Protein AF-A0A7C4R5L8-F1 (afdb_monomer)

pLDDT: mean 75.47, std 8.52, range [45.22, 86.69]

Foldseek 3Di:
DDDDPVNVVVVVVVVVVVVVVVCCVVVVQDVQLVVLLVVLQVVLQVVLCVVLVVQCVVVPPVSVVCSVVSSVVSSVVSSVVSSVVSVVVVVVVCVVVVD

Radius of gyration: 17.33 Å; Cα contacts (8 Å, |Δi|>4): 65; chains: 1; bounding box: 48×26×48 Å

Organism: NCBI:txid2268181

Sequence (99 aa):
MELDKRTFAIIIIITTVVSYFIIRKFFKIAPRYLAYAVIGIFLGLIVGITIAWPMSTLLGKFGMIVSPYVLGIILLIFVEAFIIEGRDIVRAIVNKYKF

Solvent-accessible surface area (backbone atoms only — not comparable to full-atom values): 5212 Å² total; per-residue (Å²): 134,84,77,52,71,66,58,54,51,51,51,52,52,52,52,52,53,50,49,49,53,50,51,36,68,74,64,70,55,57,77,87,40,48,65,32,31,51,52,12,40,54,53,16,47,56,54,20,48,68,53,27,51,57,44,24,65,76,48,41,78,61,13,63,66,48,26,61,55,54,27,50,51,40,25,51,52,30,23,51,52,28,37,52,52,45,50,52,52,51,50,53,49,44,68,74,67,67,117

Structure (mmCIF, N/CA/C/O backbone):
data_AF-A0A7C4R5L8-F1
#
_entry.id   AF-A0A7C4R5L8-F1
#
loop_
_atom_site.group_PDB
_atom_site.id
_atom_site.type_symbol
_atom_site.label_atom_id
_atom_site.label_alt_id
_atom_site.label_comp_id
_atom_site.label_asym_id
_atom_site.label_entity_id
_atom_site.label_seq_id
_atom_site.pdbx_PDB_ins_code
_atom_site.Cartn_x
_atom_site.Cartn_y
_atom_site.Cartn_z
_atom_site.occupancy
_atom_site.B_iso_or_equiv
_atom_site.auth_seq_id
_atom_site.auth_comp_id
_atom_site.auth_asym_id
_atom_site.auth_atom_id
_atom_site.pdbx_PDB_model_num
ATOM 1 N N . MET A 1 1 ? 27.156 8.656 -8.763 1.00 45.22 1 MET A N 1
ATOM 2 C CA . MET A 1 1 ? 26.842 9.495 -7.591 1.00 45.22 1 MET A CA 1
ATOM 3 C C . MET A 1 1 ? 26.090 8.600 -6.620 1.00 45.22 1 MET A C 1
ATOM 5 O O . MET A 1 1 ? 24.914 8.346 -6.839 1.00 45.22 1 MET A O 1
ATOM 9 N N . GLU A 1 2 ? 26.788 7.981 -5.667 1.00 50.28 2 GLU A N 1
ATOM 10 C CA . GLU A 1 2 ? 26.125 7.152 -4.654 1.00 50.28 2 GLU A CA 1
ATOM 11 C C . GLU A 1 2 ? 25.334 8.070 -3.721 1.00 50.28 2 GLU A C 1
ATOM 13 O O . GLU A 1 2 ? 25.872 9.034 -3.178 1.00 50.28 2 GLU A O 1
ATOM 18 N N . LEU A 1 3 ? 24.035 7.812 -3.593 1.00 56.53 3 LEU A N 1
ATOM 19 C CA . LEU A 1 3 ? 23.189 8.485 -2.617 1.00 56.53 3 LEU A CA 1
ATOM 20 C C . LEU A 1 3 ? 23.675 8.105 -1.216 1.00 56.53 3 LEU A C 1
ATOM 22 O O . LEU A 1 3 ? 23.673 6.927 -0.861 1.00 56.53 3 LEU A O 1
ATOM 26 N N . ASP A 1 4 ? 24.075 9.103 -0.426 1.00 76.69 4 ASP A N 1
ATOM 27 C CA . ASP A 1 4 ? 24.444 8.891 0.972 1.00 76.69 4 ASP A CA 1
ATOM 28 C C . ASP A 1 4 ? 23.283 8.216 1.723 1.00 76.69 4 ASP A C 1
ATOM 30 O O . ASP A 1 4 ? 22.111 8.587 1.579 1.00 76.69 4 ASP A O 1
ATOM 34 N N . LYS A 1 5 ? 23.606 7.208 2.541 1.00 72.75 5 LYS A N 1
ATOM 35 C CA . LYS A 1 5 ? 22.627 6.382 3.267 1.00 72.75 5 LYS A CA 1
ATOM 36 C C . LYS A 1 5 ? 21.720 7.241 4.152 1.00 72.75 5 LYS A C 1
ATOM 38 O O . LYS A 1 5 ? 20.542 6.924 4.317 1.00 72.75 5 LYS A O 1
ATOM 43 N N . ARG A 1 6 ? 22.246 8.350 4.687 1.00 75.88 6 ARG A N 1
ATOM 44 C CA . ARG A 1 6 ? 21.477 9.321 5.482 1.00 75.88 6 ARG A CA 1
ATOM 45 C C . ARG A 1 6 ? 20.458 10.065 4.627 1.00 75.88 6 ARG A C 1
ATOM 47 O O . ARG A 1 6 ? 19.299 10.155 5.016 1.00 75.88 6 ARG A O 1
ATOM 54 N N . THR A 1 7 ? 20.858 10.541 3.451 1.00 75.12 7 THR A N 1
ATOM 55 C CA . THR A 1 7 ? 19.961 11.210 2.500 1.00 75.12 7 THR A CA 1
ATOM 56 C C . THR A 1 7 ? 18.848 10.274 2.042 1.00 75.12 7 THR A C 1
ATOM 58 O O . THR A 1 7 ? 17.685 10.670 2.031 1.00 75.12 7 THR A O 1
ATOM 61 N N . PHE A 1 8 ? 19.173 9.015 1.744 1.00 64.50 8 PHE A N 1
ATOM 62 C CA . PHE A 1 8 ? 18.178 8.012 1.367 1.00 64.50 8 PHE A CA 1
ATOM 63 C C . PHE A 1 8 ? 17.161 7.749 2.493 1.00 64.50 8 PHE A C 1
ATOM 65 O O . PHE A 1 8 ? 15.955 7.762 2.251 1.00 64.50 8 PHE A O 1
ATOM 72 N N . ALA A 1 9 ? 17.623 7.604 3.740 1.00 64.94 9 ALA A N 1
ATOM 73 C CA . ALA A 1 9 ? 16.745 7.434 4.898 1.00 64.94 9 ALA A CA 1
ATOM 74 C C . ALA A 1 9 ? 15.841 8.657 5.143 1.00 64.94 9 ALA A C 1
ATOM 76 O O . ALA A 1 9 ? 14.649 8.500 5.403 1.00 64.94 9 ALA A O 1
ATOM 77 N N . ILE A 1 10 ? 16.377 9.875 5.009 1.00 76.19 10 ILE A N 1
ATOM 78 C CA . ILE A 1 10 ? 15.605 11.121 5.138 1.00 76.19 10 ILE A CA 1
ATOM 79 C C . ILE A 1 10 ? 14.511 11.189 4.070 1.00 76.19 10 ILE A C 1
ATOM 81 O O . ILE A 1 10 ? 13.367 11.511 4.391 1.00 76.19 10 ILE A O 1
ATOM 85 N N . ILE A 1 11 ? 14.832 10.841 2.820 1.00 71.12 11 ILE A N 1
ATOM 86 C CA . ILE A 1 11 ? 13.855 10.808 1.728 1.00 71.12 11 ILE A CA 1
ATOM 87 C C . ILE A 1 11 ? 12.723 9.838 2.064 1.00 71.12 11 ILE A C 1
ATOM 89 O O . ILE A 1 11 ? 11.565 10.235 1.941 1.00 71.12 11 ILE A O 1
ATOM 93 N N . ILE A 1 12 ? 13.030 8.625 2.544 1.00 69.38 12 ILE A N 1
ATOM 94 C CA . ILE A 1 12 ? 12.023 7.631 2.955 1.00 69.38 12 ILE A CA 1
ATOM 95 C C . ILE A 1 12 ? 11.136 8.172 4.079 1.00 69.38 12 ILE A C 1
ATOM 97 O O . ILE A 1 12 ? 9.913 8.067 3.997 1.00 69.38 12 ILE A O 1
ATOM 101 N N . ILE A 1 13 ? 11.719 8.775 5.119 1.00 69.88 13 ILE A N 1
ATOM 102 C CA . ILE A 1 13 ? 10.953 9.321 6.248 1.00 69.88 13 ILE A CA 1
ATOM 103 C C . ILE A 1 13 ? 10.009 10.424 5.759 1.00 69.88 13 ILE A C 1
ATOM 105 O O . ILE A 1 13 ? 8.815 10.384 6.053 1.00 69.88 13 ILE A O 1
ATOM 109 N N . ILE A 1 14 ? 10.511 11.373 4.966 1.00 73.12 14 ILE A N 1
ATOM 110 C CA . ILE A 1 14 ? 9.708 12.484 4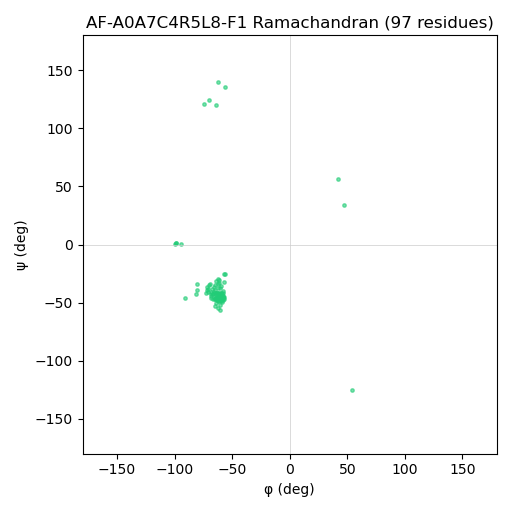.443 1.00 73.12 14 ILE A CA 1
ATOM 111 C C . ILE A 1 14 ? 8.597 11.965 3.527 1.00 73.12 14 ILE A C 1
ATOM 113 O O . ILE A 1 14 ? 7.441 12.340 3.712 1.00 73.12 14 ILE A O 1
ATOM 117 N N . THR A 1 15 ? 8.903 11.074 2.578 1.00 69.25 15 THR A N 1
ATOM 118 C CA . THR A 1 15 ? 7.873 10.505 1.689 1.00 69.25 15 THR A CA 1
ATOM 119 C C . THR A 1 15 ? 6.832 9.710 2.462 1.00 69.25 15 THR A C 1
ATOM 121 O O . THR A 1 15 ? 5.648 9.825 2.152 1.00 69.25 15 THR A O 1
ATOM 124 N N . THR A 1 16 ? 7.222 8.976 3.504 1.00 69.06 16 THR A N 1
ATOM 125 C CA . THR A 1 16 ? 6.285 8.237 4.363 1.00 69.06 16 THR A CA 1
ATOM 126 C C . THR A 1 16 ? 5.364 9.188 5.128 1.00 69.06 16 THR A C 1
ATOM 128 O O . THR A 1 16 ? 4.146 9.012 5.116 1.00 69.06 16 THR A O 1
ATOM 131 N N . VAL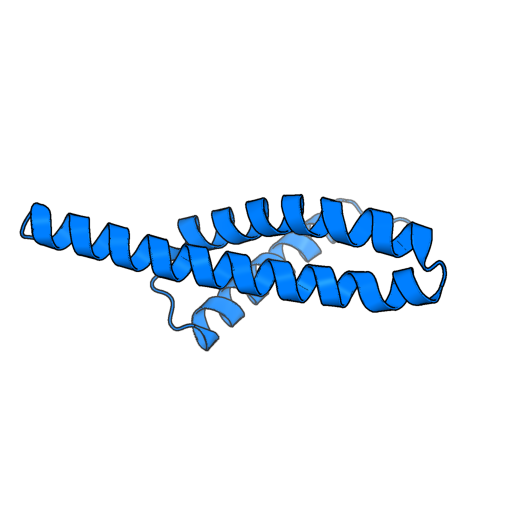 A 1 17 ? 5.915 10.238 5.745 1.00 69.44 17 VAL A N 1
ATOM 132 C CA . VAL A 1 17 ? 5.141 11.236 6.500 1.00 6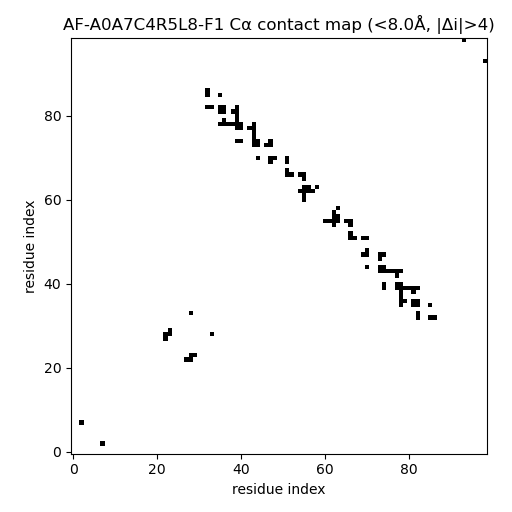9.44 17 VAL A CA 1
ATOM 133 C C . VAL A 1 17 ? 4.193 12.010 5.580 1.00 69.44 17 VAL A C 1
ATOM 135 O O . VAL A 1 17 ? 3.013 12.159 5.892 1.00 69.44 17 VAL A O 1
ATOM 138 N N . VAL A 1 18 ? 4.669 12.465 4.419 1.00 71.38 18 VAL A N 1
ATOM 139 C CA . VAL A 1 18 ? 3.840 13.181 3.437 1.00 71.38 18 VAL A CA 1
ATOM 140 C C . VAL A 1 18 ? 2.731 12.275 2.903 1.00 71.38 18 VAL A C 1
ATOM 142 O O . VAL A 1 18 ? 1.571 12.687 2.884 1.00 71.38 18 VAL A O 1
ATOM 145 N N . SER A 1 19 ? 3.049 11.025 2.552 1.00 66.44 19 SER A N 1
ATOM 146 C CA . SER A 1 19 ? 2.051 10.042 2.108 1.00 66.44 19 SER A CA 1
ATOM 147 C C . SER A 1 19 ? 1.000 9.793 3.188 1.00 66.44 19 SER A C 1
ATOM 149 O O . SER A 1 19 ? -0.190 9.787 2.885 1.00 66.44 19 SER A O 1
ATOM 151 N N . TYR A 1 20 ? 1.402 9.692 4.459 1.00 65.50 20 TYR A N 1
ATOM 152 C CA . TYR A 1 20 ? 0.480 9.591 5.591 1.00 65.50 20 TYR A CA 1
ATOM 153 C C . TYR A 1 20 ? -0.478 10.789 5.670 1.00 65.50 20 TYR A C 1
ATOM 155 O O . TYR A 1 20 ? -1.688 10.600 5.798 1.00 65.50 20 TYR A O 1
ATOM 163 N N . PHE A 1 21 ? 0.027 12.024 5.565 1.00 69.12 21 PHE A N 1
ATOM 164 C CA . PHE A 1 21 ? -0.818 13.223 5.612 1.00 69.12 21 PHE A CA 1
ATOM 165 C C . PHE A 1 21 ? -1.782 13.310 4.426 1.00 69.12 21 PHE A C 1
ATOM 167 O O . PHE A 1 21 ? -2.942 13.685 4.612 1.00 69.12 21 PHE A O 1
ATOM 174 N N . ILE A 1 22 ? -1.327 12.936 3.229 1.00 68.88 22 ILE A N 1
ATOM 175 C CA . ILE A 1 22 ? -2.155 12.863 2.022 1.00 68.88 22 ILE A CA 1
ATOM 176 C C . ILE A 1 22 ? -3.262 11.824 2.226 1.00 68.88 22 ILE A C 1
ATOM 178 O O . ILE A 1 22 ? -4.438 12.173 2.154 1.00 68.88 22 ILE A O 1
ATOM 182 N N . ILE A 1 23 ? -2.916 10.585 2.582 1.00 65.31 23 ILE A N 1
ATOM 183 C CA . ILE A 1 23 ? -3.882 9.502 2.822 1.00 65.31 23 ILE A CA 1
ATOM 184 C C . ILE A 1 23 ? -4.893 9.912 3.901 1.00 65.31 23 ILE A C 1
ATOM 186 O O . ILE A 1 23 ? -6.102 9.777 3.711 1.00 65.31 23 ILE A O 1
ATOM 190 N N . ARG A 1 24 ? -4.431 10.507 5.006 1.00 63.22 24 ARG A N 1
ATOM 191 C CA . ARG A 1 24 ? -5.302 11.024 6.069 1.00 63.22 24 ARG A CA 1
ATOM 192 C C . ARG A 1 24 ? -6.286 12.074 5.548 1.00 63.22 24 ARG A C 1
ATOM 194 O O . ARG A 1 24 ? -7.463 12.023 5.907 1.00 63.22 24 ARG A O 1
ATOM 201 N N . LYS A 1 25 ? -5.818 13.028 4.733 1.00 66.44 25 LYS A N 1
ATOM 202 C CA . LYS A 1 25 ? -6.639 14.123 4.194 1.00 66.44 25 LYS A CA 1
ATOM 203 C C . LYS A 1 25 ? -7.670 13.618 3.187 1.00 66.44 25 LYS A C 1
ATOM 205 O O . LYS A 1 25 ? -8.824 14.031 3.265 1.00 66.44 25 LYS A O 1
ATOM 210 N N . PHE A 1 26 ? -7.274 12.726 2.283 1.00 60.91 26 PHE A N 1
ATOM 211 C CA . PHE A 1 26 ? -8.157 12.208 1.238 1.00 60.91 26 PHE A CA 1
ATOM 212 C C . PHE A 1 26 ? -9.203 11.239 1.784 1.00 60.91 26 PHE A C 1
ATOM 214 O O . PHE A 1 26 ? -10.376 11.345 1.438 1.00 60.91 26 PHE A O 1
ATOM 221 N N . PHE A 1 27 ? -8.818 10.344 2.691 1.00 57.53 27 PHE A N 1
ATOM 222 C CA . PHE A 1 27 ? -9.705 9.263 3.114 1.00 57.53 27 PHE A CA 1
ATOM 223 C C . PHE A 1 27 ? -10.421 9.523 4.451 1.00 57.53 27 PHE A C 1
ATOM 225 O O . PHE A 1 27 ? -11.183 8.671 4.911 1.00 57.53 27 PHE A O 1
ATOM 232 N N . LYS A 1 28 ? -10.194 10.681 5.103 1.00 64.12 28 LYS A N 1
ATOM 233 C CA . LYS A 1 28 ? -10.735 11.017 6.443 1.00 64.12 28 LYS A CA 1
ATOM 234 C C . LYS A 1 28 ? -10.548 9.870 7.452 1.00 64.12 28 LYS A C 1
ATOM 236 O O . LYS A 1 28 ? -11.393 9.627 8.315 1.00 64.12 28 LYS A O 1
ATOM 241 N N . ILE A 1 29 ? -9.450 9.128 7.320 1.00 59.62 29 ILE A N 1
ATOM 242 C CA . ILE A 1 29 ? -9.206 7.924 8.109 1.00 59.62 29 ILE A CA 1
ATOM 243 C C . ILE A 1 29 ? -8.828 8.348 9.525 1.00 59.62 29 ILE A C 1
ATOM 245 O O . ILE A 1 29 ? -7.846 9.062 9.737 1.00 59.62 29 ILE A O 1
ATOM 249 N N . ALA A 1 30 ? -9.615 7.909 10.508 1.00 64.56 30 ALA A N 1
ATOM 250 C CA . ALA A 1 30 ? -9.240 8.058 11.906 1.00 64.56 30 ALA A CA 1
ATOM 251 C C . ALA A 1 30 ? -7.936 7.277 12.170 1.00 64.56 30 ALA A C 1
ATOM 253 O O . ALA A 1 30 ? -7.814 6.153 11.682 1.00 64.56 30 ALA A O 1
ATOM 254 N N . PRO A 1 31 ? -6.992 7.810 12.969 1.00 65.12 31 PRO A N 1
ATOM 255 C CA . PRO A 1 31 ? -5.662 7.215 13.158 1.00 65.12 31 PRO A CA 1
ATOM 256 C C . PRO A 1 31 ? -5.702 5.755 13.639 1.00 65.12 31 PRO 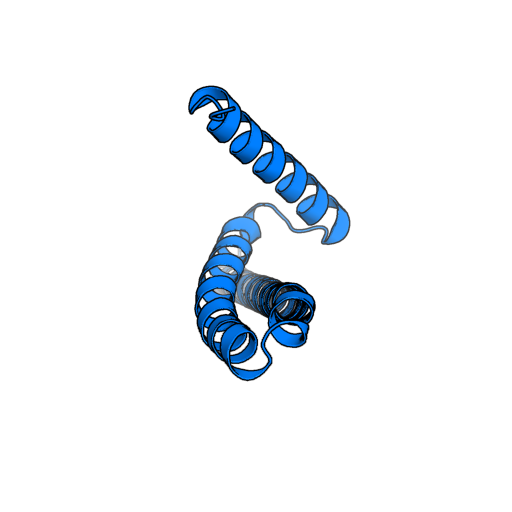A C 1
ATOM 258 O O . PRO A 1 31 ? -4.811 4.977 13.318 1.00 65.12 31 PRO A O 1
ATOM 261 N N . ARG A 1 32 ? -6.786 5.349 14.311 1.00 69.62 32 ARG A N 1
ATOM 262 C CA . ARG A 1 32 ? -7.059 3.955 14.699 1.00 69.62 32 ARG A CA 1
ATOM 263 C C . ARG A 1 32 ? -7.089 2.949 13.541 1.00 69.62 32 ARG A C 1
ATOM 265 O O . ARG A 1 32 ? -6.826 1.778 13.775 1.00 69.62 32 ARG A O 1
ATOM 272 N N . TYR A 1 33 ? -7.383 3.373 12.310 1.00 72.12 33 TYR A N 1
ATOM 273 C CA . TYR A 1 33 ? -7.414 2.469 11.152 1.00 72.12 33 TYR A CA 1
ATOM 274 C C . TYR A 1 33 ? -6.093 2.433 10.373 1.00 72.12 33 TYR A C 1
ATOM 276 O O . TYR A 1 33 ? -5.985 1.715 9.381 1.00 72.12 33 TYR A O 1
ATOM 284 N N . LEU A 1 34 ? -5.079 3.188 10.816 1.00 73.75 34 LEU A N 1
ATOM 285 C CA . LEU A 1 34 ? -3.776 3.223 10.157 1.00 73.75 34 LEU A CA 1
ATOM 286 C C . LEU A 1 34 ? -3.119 1.841 10.129 1.00 73.75 34 LEU A C 1
ATOM 288 O O . LEU A 1 34 ? -2.570 1.453 9.106 1.00 73.75 34 LEU A O 1
ATOM 292 N N . ALA A 1 35 ? -3.202 1.094 11.233 1.00 75.12 35 ALA A N 1
ATOM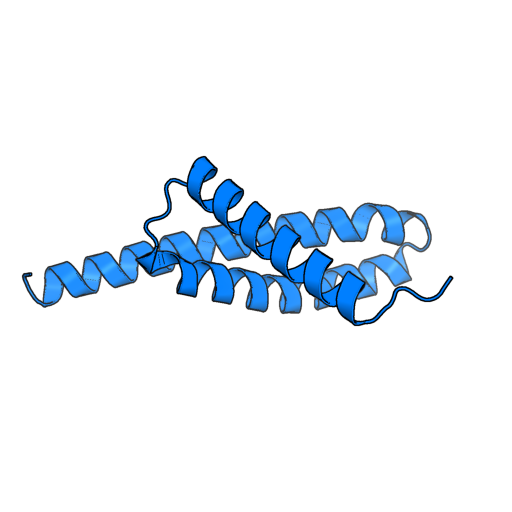 293 C CA . ALA A 1 35 ? -2.620 -0.242 11.321 1.00 75.12 35 ALA A CA 1
ATOM 294 C C . ALA A 1 35 ? -3.192 -1.181 10.245 1.00 75.12 35 ALA A C 1
ATOM 296 O O . ALA A 1 35 ? -2.438 -1.884 9.581 1.00 75.12 35 ALA A O 1
ATOM 297 N N . TYR A 1 36 ? -4.506 -1.123 10.005 1.00 79.31 36 TYR A N 1
ATOM 298 C CA . TYR A 1 36 ? -5.154 -1.905 8.952 1.00 79.31 36 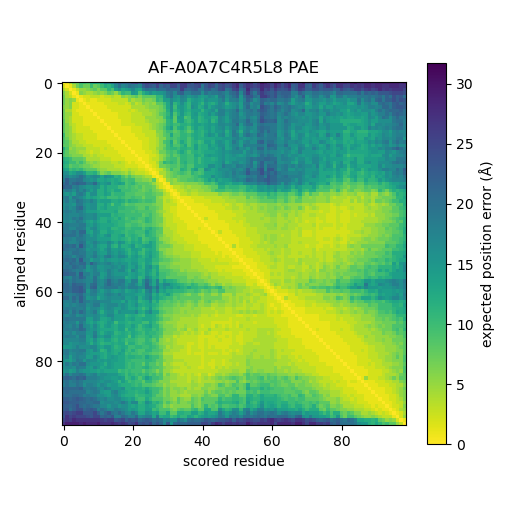TYR A CA 1
ATOM 299 C C . TYR A 1 36 ? -4.717 -1.457 7.555 1.00 79.31 36 TYR A C 1
ATOM 301 O O . TYR A 1 36 ? -4.400 -2.300 6.724 1.00 79.31 36 TYR A O 1
ATOM 309 N N . ALA A 1 37 ? -4.613 -0.145 7.308 1.00 73.38 37 ALA A N 1
ATOM 310 C CA . ALA A 1 37 ? -4.096 0.372 6.041 1.00 73.38 37 ALA A CA 1
ATOM 311 C C . ALA A 1 37 ? -2.659 -0.107 5.773 1.00 73.38 37 ALA A C 1
ATOM 313 O O . ALA A 1 37 ? -2.353 -0.529 4.664 1.00 73.38 37 ALA A O 1
ATOM 314 N N . VAL A 1 38 ? -1.793 -0.102 6.792 1.00 80.06 38 VAL A N 1
ATOM 315 C CA . VAL A 1 38 ? -0.418 -0.614 6.692 1.00 80.06 38 VAL A CA 1
ATOM 316 C C . VAL A 1 38 ? -0.417 -2.103 6.346 1.00 80.06 38 VAL A C 1
ATOM 318 O O . VAL A 1 38 ? 0.286 -2.502 5.423 1.00 80.06 38 VAL A O 1
ATOM 321 N N . ILE A 1 39 ? -1.242 -2.916 7.013 1.00 81.25 39 ILE A N 1
ATOM 322 C CA . ILE A 1 39 ? -1.394 -4.345 6.689 1.00 81.25 39 ILE A CA 1
ATOM 323 C C . ILE A 1 39 ? -1.859 -4.528 5.234 1.00 81.25 39 ILE A C 1
ATOM 325 O O . ILE A 1 39 ? -1.296 -5.352 4.514 1.00 81.25 39 ILE A O 1
ATOM 329 N N . GLY A 1 40 ? -2.814 -3.712 4.776 1.00 80.62 40 GLY A N 1
ATOM 330 C CA . GLY A 1 40 ? -3.266 -3.685 3.385 1.00 80.62 40 GLY A CA 1
ATOM 331 C C . GLY A 1 40 ? -2.145 -3.351 2.397 1.00 80.62 40 GLY A C 1
ATOM 332 O O . GLY A 1 40 ? -2.004 -4.042 1.393 1.00 80.62 40 GLY A O 1
ATOM 333 N N . ILE A 1 41 ? -1.288 -2.366 2.699 1.00 80.88 41 ILE A N 1
ATOM 334 C CA . ILE A 1 41 ? -0.107 -2.045 1.875 1.00 80.88 41 ILE A CA 1
ATOM 335 C C . ILE A 1 41 ? 0.841 -3.244 1.804 1.00 80.88 41 ILE A C 1
ATOM 337 O O . ILE A 1 41 ? 1.280 -3.600 0.715 1.00 80.88 41 ILE A O 1
ATOM 341 N N . PHE A 1 42 ? 1.160 -3.876 2.936 1.00 83.56 42 PHE A N 1
ATOM 342 C CA . PHE A 1 42 ? 2.086 -5.012 2.963 1.00 83.56 42 PHE A CA 1
ATOM 343 C C . PHE A 1 42 ? 1.556 -6.205 2.161 1.00 83.56 42 PHE A C 1
ATOM 345 O O . PHE A 1 42 ? 2.280 -6.757 1.333 1.00 83.56 42 PHE A O 1
ATOM 352 N N . LEU A 1 43 ? 0.291 -6.581 2.355 1.00 81.19 43 LEU A N 1
ATOM 353 C CA . LEU A 1 43 ? -0.319 -7.688 1.616 1.00 81.19 43 LEU A CA 1
ATOM 354 C C . LEU A 1 43 ? -0.502 -7.353 0.133 1.00 81.19 43 LEU A C 1
ATOM 356 O O . LEU A 1 43 ? -0.180 -8.176 -0.723 1.00 81.19 43 LEU A O 1
ATOM 360 N N . GLY A 1 44 ? -0.927 -6.128 -0.179 1.00 83.12 44 GLY A N 1
ATOM 361 C CA . GLY A 1 44 ? -1.025 -5.637 -1.550 1.00 83.12 44 GLY A CA 1
ATOM 362 C C . GLY A 1 44 ? 0.332 -5.583 -2.255 1.00 83.12 44 GLY A C 1
ATOM 363 O O . GLY A 1 44 ? 0.401 -5.875 -3.444 1.00 83.12 44 GLY A O 1
ATOM 364 N N . LEU A 1 45 ? 1.425 -5.287 -1.539 1.00 82.19 45 LEU A N 1
ATOM 365 C CA . LEU A 1 45 ? 2.788 -5.323 -2.080 1.00 82.19 45 LEU A CA 1
ATOM 366 C C . LEU A 1 45 ? 3.194 -6.753 -2.431 1.00 82.19 45 LEU A C 1
ATOM 368 O O . LEU A 1 45 ? 3.693 -6.983 -3.526 1.00 82.19 45 LEU A O 1
ATOM 372 N N . ILE A 1 46 ? 2.958 -7.715 -1.536 1.00 85.81 46 ILE A N 1
ATOM 373 C CA . ILE A 1 46 ? 3.300 -9.125 -1.773 1.00 85.81 46 ILE A CA 1
ATOM 374 C C . ILE A 1 46 ? 2.550 -9.653 -3.002 1.00 85.81 46 ILE A C 1
ATOM 376 O O . ILE A 1 46 ? 3.163 -10.179 -3.935 1.00 85.81 46 ILE A O 1
ATOM 380 N N . VAL A 1 47 ? 1.228 -9.478 -3.029 1.00 84.75 47 VAL A N 1
ATOM 381 C CA . VAL A 1 47 ? 0.375 -9.938 -4.136 1.00 84.75 47 VAL A CA 1
ATOM 382 C C . VAL A 1 47 ? 0.713 -9.188 -5.422 1.00 84.75 47 VAL A C 1
ATOM 384 O O . VAL A 1 47 ? 0.911 -9.797 -6.472 1.00 84.75 47 VAL A O 1
ATOM 387 N N . GLY A 1 48 ? 0.843 -7.868 -5.331 1.00 80.75 48 GLY A N 1
ATOM 388 C CA . GLY A 1 48 ? 1.148 -7.007 -6.459 1.00 80.75 48 GLY A CA 1
ATOM 389 C C . GLY A 1 48 ? 2.500 -7.316 -7.089 1.00 80.75 48 GLY A C 1
ATOM 390 O O . GLY A 1 48 ? 2.571 -7.402 -8.307 1.00 80.75 48 GLY A O 1
ATOM 391 N N . ILE A 1 49 ? 3.553 -7.562 -6.304 1.00 82.44 49 ILE A N 1
ATOM 392 C CA . ILE A 1 49 ? 4.870 -7.966 -6.823 1.00 82.44 49 ILE A CA 1
ATOM 393 C C . ILE A 1 49 ? 4.781 -9.337 -7.495 1.00 82.44 49 ILE A C 1
ATOM 395 O O . ILE A 1 49 ? 5.332 -9.516 -8.579 1.00 82.44 49 ILE A O 1
ATOM 399 N N . THR A 1 50 ? 4.045 -10.280 -6.902 1.00 86.69 50 THR A N 1
ATOM 400 C CA . THR A 1 50 ? 3.894 -11.640 -7.445 1.00 86.69 50 THR A CA 1
ATOM 401 C C . THR A 1 50 ? 3.211 -11.641 -8.817 1.00 86.69 50 THR A C 1
ATOM 403 O O . THR A 1 50 ? 3.512 -12.493 -9.646 1.00 86.69 50 THR A O 1
ATOM 406 N N . ILE A 1 51 ? 2.334 -10.670 -9.089 1.00 83.88 51 ILE A N 1
ATOM 407 C CA . ILE A 1 51 ? 1.642 -10.518 -10.379 1.00 83.88 51 ILE A CA 1
ATOM 408 C C . ILE A 1 51 ? 2.427 -9.609 -11.337 1.00 83.88 51 ILE A C 1
ATOM 410 O O . ILE A 1 51 ? 2.615 -9.940 -12.508 1.00 83.88 51 ILE A O 1
ATOM 414 N N . ALA A 1 52 ? 2.908 -8.463 -10.854 1.00 80.69 52 ALA A N 1
ATOM 415 C CA . ALA A 1 52 ? 3.570 -7.447 -11.668 1.00 80.69 52 ALA A CA 1
ATOM 416 C C . ALA A 1 52 ? 4.953 -7.898 -12.161 1.00 80.69 52 ALA A C 1
ATOM 418 O O . ALA A 1 52 ? 5.334 -7.586 -13.287 1.00 80.69 52 ALA A O 1
ATOM 419 N N . TRP A 1 53 ? 5.697 -8.670 -11.362 1.00 79.88 53 TRP A N 1
ATOM 420 C CA . TRP A 1 53 ? 7.013 -9.182 -11.748 1.00 79.88 53 TRP A CA 1
ATOM 421 C C . TRP A 1 53 ? 6.963 -10.083 -12.995 1.00 79.88 53 TRP A C 1
ATOM 423 O O . TRP A 1 53 ? 7.629 -9.747 -13.978 1.00 79.88 53 TRP A O 1
ATOM 433 N N . PRO A 1 54 ? 6.167 -11.172 -13.038 1.00 84.75 54 PRO A N 1
ATOM 434 C CA . PRO A 1 54 ? 6.065 -12.002 -14.237 1.00 84.75 54 PRO A CA 1
ATOM 435 C C . PRO A 1 54 ? 5.456 -11.250 -15.426 1.00 84.75 54 PRO A C 1
ATOM 437 O O . PRO A 1 54 ? 5.850 -11.489 -16.563 1.00 84.75 54 PRO A O 1
ATOM 440 N N . MET A 1 55 ? 4.551 -10.292 -15.197 1.00 79.31 55 MET A N 1
ATOM 441 C CA . MET A 1 55 ? 4.059 -9.415 -16.268 1.00 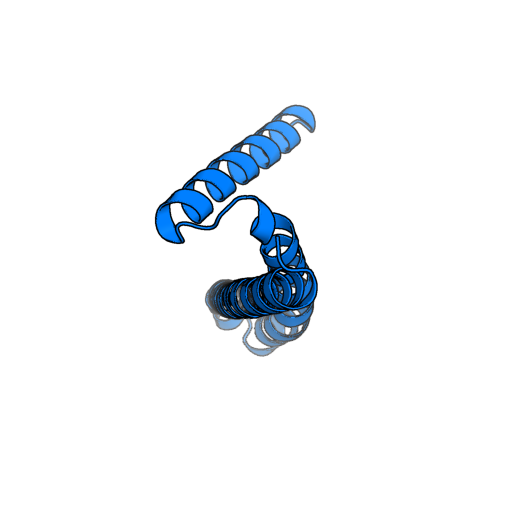79.31 55 MET A CA 1
ATOM 442 C C . MET A 1 55 ? 5.181 -8.581 -16.892 1.00 79.31 55 MET A C 1
ATOM 444 O O . MET A 1 55 ? 5.234 -8.427 -18.114 1.00 79.31 55 MET A O 1
ATOM 448 N N . SER A 1 56 ? 6.089 -8.054 -16.066 1.00 77.94 56 SER A N 1
ATOM 449 C CA . SER A 1 56 ? 7.214 -7.245 -16.535 1.00 77.94 56 SER A CA 1
ATOM 450 C C . SER A 1 56 ? 8.191 -8.050 -17.395 1.00 77.94 56 SER A C 1
ATOM 452 O O . SER A 1 56 ? 8.709 -7.527 -18.380 1.00 77.94 56 SER A O 1
ATOM 454 N N . THR A 1 57 ? 8.389 -9.333 -17.079 1.00 81.50 57 THR A N 1
ATOM 455 C CA . THR A 1 57 ? 9.279 -10.223 -17.832 1.00 81.50 57 THR A CA 1
ATOM 456 C C . THR A 1 57 ? 8.620 -10.775 -19.095 1.00 81.50 57 THR A C 1
ATOM 458 O O . THR A 1 57 ? 9.270 -10.815 -20.137 1.00 81.50 57 THR A O 1
ATOM 461 N N . LEU A 1 58 ? 7.330 -11.131 -19.051 1.00 85.00 58 LEU A N 1
ATOM 462 C CA . LEU A 1 58 ? 6.581 -11.650 -20.206 1.00 85.00 58 LEU A CA 1
ATOM 463 C C . LEU A 1 58 ? 6.363 -10.602 -21.304 1.00 85.00 58 LEU A C 1
ATOM 465 O O . LEU A 1 58 ? 6.420 -10.927 -22.486 1.00 85.00 58 LEU A O 1
ATOM 469 N N . LEU A 1 59 ? 6.109 -9.346 -20.928 1.00 83.50 59 LEU A N 1
ATOM 470 C CA . LEU A 1 59 ? 5.750 -8.272 -21.866 1.00 83.50 59 LEU A CA 1
ATOM 471 C C . LEU A 1 59 ? 6.941 -7.369 -22.245 1.00 83.50 59 LEU A C 1
ATOM 473 O O . LEU A 1 59 ? 6.773 -6.386 -22.974 1.00 83.50 59 LEU A O 1
ATOM 477 N N . GLY A 1 60 ? 8.141 -7.654 -21.729 1.00 82.50 60 GLY A N 1
ATOM 478 C CA . GLY A 1 60 ? 9.365 -6.901 -22.012 1.00 82.50 60 GLY A CA 1
ATOM 479 C C . GLY A 1 60 ? 9.227 -5.395 -21.743 1.00 82.50 60 GLY A C 1
ATOM 480 O O . GLY A 1 60 ? 8.843 -4.966 -20.655 1.00 82.50 60 GLY A O 1
ATOM 481 N N . LYS A 1 61 ? 9.521 -4.557 -22.750 1.00 79.75 61 LYS A N 1
ATOM 482 C CA . LYS A 1 61 ? 9.460 -3.085 -22.621 1.00 79.75 61 LYS A CA 1
ATOM 483 C C . LYS A 1 61 ? 8.072 -2.562 -22.251 1.00 79.75 61 LYS A C 1
ATOM 485 O O . LYS A 1 61 ? 7.975 -1.603 -21.492 1.00 79.75 61 LYS A O 1
ATOM 490 N N . PHE A 1 62 ? 7.013 -3.188 -22.761 1.00 82.00 62 PHE A N 1
ATOM 491 C CA . PHE A 1 62 ? 5.642 -2.791 -22.441 1.00 82.00 62 PHE A CA 1
ATOM 492 C C . PHE A 1 62 ? 5.291 -3.163 -20.994 1.00 82.00 62 PHE A C 1
ATOM 494 O O . PHE A 1 62 ? 4.697 -2.370 -20.265 1.00 82.00 62 PHE A O 1
ATOM 501 N N . GLY A 1 63 ? 5.763 -4.330 -20.546 1.00 76.00 63 GLY A N 1
ATOM 502 C CA . GLY A 1 63 ? 5.630 -4.796 -19.168 1.00 76.00 63 GLY A CA 1
ATOM 503 C C . GLY A 1 63 ? 6.242 -3.834 -18.155 1.00 76.00 63 GLY A C 1
ATOM 504 O O . GLY A 1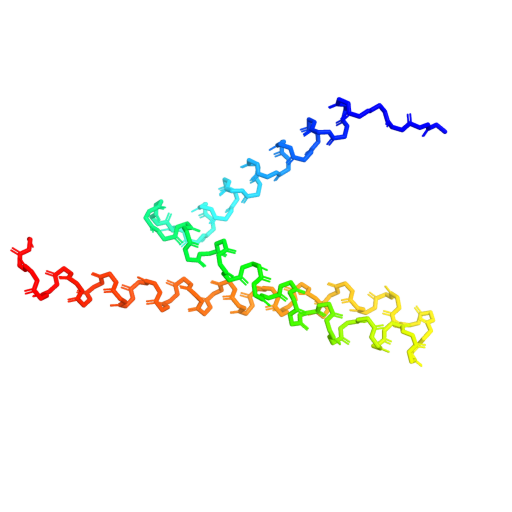 63 ? 5.593 -3.510 -17.166 1.00 76.00 63 GLY A O 1
ATOM 505 N N . MET A 1 64 ? 7.439 -3.305 -18.413 1.00 78.19 64 MET A N 1
ATOM 506 C CA . MET A 1 64 ? 8.088 -2.340 -17.512 1.00 78.19 64 MET A CA 1
ATOM 507 C C . MET A 1 64 ? 7.296 -1.037 -17.321 1.00 78.19 64 MET A C 1
ATOM 509 O O . MET A 1 64 ? 7.369 -0.441 -16.250 1.00 78.19 64 MET A O 1
ATOM 513 N N . ILE A 1 65 ? 6.528 -0.604 -18.328 1.00 83.00 65 ILE A N 1
ATOM 514 C CA . ILE A 1 65 ? 5.700 0.610 -18.247 1.00 83.00 65 ILE A CA 1
ATOM 515 C C . ILE A 1 65 ? 4.386 0.319 -17.521 1.00 83.00 65 ILE A C 1
ATOM 517 O O . ILE A 1 65 ? 3.966 1.112 -16.690 1.00 83.00 65 ILE A O 1
ATOM 521 N N . VAL A 1 66 ? 3.738 -0.813 -17.808 1.00 79.75 66 VAL A N 1
ATOM 522 C CA . VAL A 1 66 ? 2.401 -1.138 -17.278 1.00 79.75 66 VAL A CA 1
ATOM 523 C C . VAL A 1 66 ? 2.448 -1.677 -15.843 1.00 79.75 66 VAL A C 1
ATOM 525 O O . VAL A 1 66 ? 1.558 -1.389 -15.042 1.00 79.75 66 VAL A O 1
ATOM 528 N N . SER A 1 67 ? 3.495 -2.424 -15.487 1.00 76.75 67 SER A N 1
ATOM 529 C CA . SER A 1 67 ? 3.611 -3.111 -14.189 1.00 76.75 67 SER A CA 1
ATOM 530 C C . SER A 1 67 ? 3.518 -2.187 -12.961 1.00 76.75 67 SER A C 1
ATOM 532 O O . SER A 1 67 ? 2.831 -2.564 -12.012 1.00 76.75 67 SER A O 1
ATOM 534 N N . PRO A 1 68 ? 4.108 -0.971 -12.948 1.00 80.12 68 PRO A N 1
ATOM 535 C CA . PRO A 1 68 ? 3.930 -0.021 -11.847 1.00 80.12 68 PRO A CA 1
ATOM 536 C C . PRO A 1 68 ? 2.474 0.409 -11.634 1.00 80.12 68 PRO A C 1
ATOM 538 O O . PRO A 1 68 ? 2.042 0.554 -10.492 1.00 80.12 68 PRO A O 1
ATOM 541 N N . TYR A 1 69 ? 1.697 0.578 -12.711 1.00 80.81 69 TYR A N 1
ATOM 542 C CA . TYR A 1 69 ? 0.280 0.940 -12.611 1.00 80.81 69 TYR A CA 1
ATOM 543 C C . TYR A 1 69 ? -0.555 -0.222 -12.080 1.00 80.81 69 TYR A C 1
ATOM 545 O O . TYR A 1 69 ? -1.409 -0.017 -11.223 1.00 80.81 69 TYR A O 1
ATOM 553 N N . VAL A 1 70 ? -0.272 -1.448 -12.531 1.00 81.06 70 VAL A N 1
ATOM 554 C CA . VAL A 1 70 ? -0.930 -2.661 -12.020 1.00 81.06 70 VAL A CA 1
ATOM 555 C C . VAL A 1 70 ? -0.642 -2.843 -10.532 1.00 81.06 70 VAL A C 1
ATOM 557 O O . VAL A 1 70 ? -1.569 -3.047 -9.751 1.00 81.06 70 VAL A O 1
ATOM 560 N N . LEU A 1 71 ? 0.620 -2.687 -10.120 1.00 79.31 71 LEU A N 1
ATOM 561 C CA . LEU A 1 71 ? 1.008 -2.707 -8.712 1.00 79.31 71 LEU A CA 1
ATOM 562 C C . LEU A 1 71 ? 0.270 -1.621 -7.916 1.00 79.31 71 LEU A C 1
ATOM 564 O O . LEU A 1 71 ? -0.282 -1.909 -6.859 1.00 79.31 71 LEU A O 1
ATOM 568 N N . GLY A 1 72 ? 0.213 -0.393 -8.437 1.00 74.12 72 GLY A N 1
ATOM 569 C CA . GLY A 1 72 ? -0.501 0.719 -7.810 1.00 74.12 72 GLY A CA 1
ATOM 570 C C . GLY A 1 72 ? -1.997 0.450 -7.622 1.00 74.12 72 GLY A C 1
ATOM 571 O O . GLY A 1 72 ? -2.528 0.713 -6.546 1.00 74.12 72 GLY A O 1
ATOM 572 N N . ILE A 1 73 ? -2.667 -0.122 -8.627 1.00 82.81 73 ILE A N 1
ATOM 573 C CA . ILE A 1 73 ? -4.090 -0.491 -8.555 1.00 82.81 73 ILE A CA 1
ATOM 574 C C . ILE A 1 73 ? -4.310 -1.583 -7.505 1.00 82.81 73 ILE A C 1
ATOM 576 O O . ILE A 1 73 ? -5.199 -1.448 -6.668 1.00 82.81 73 ILE A O 1
ATOM 580 N N . ILE A 1 74 ? -3.484 -2.634 -7.507 1.00 81.62 74 ILE A N 1
ATOM 581 C CA . ILE A 1 74 ? -3.572 -3.718 -6.518 1.00 81.62 74 ILE A CA 1
ATOM 582 C C . ILE A 1 74 ? -3.388 -3.160 -5.105 1.00 81.62 74 ILE A C 1
ATOM 584 O O . ILE A 1 74 ? -4.181 -3.463 -4.216 1.00 81.62 74 ILE A O 1
ATOM 588 N N . LEU A 1 75 ? -2.391 -2.299 -4.895 1.00 79.25 75 LEU A N 1
ATOM 589 C CA . LEU A 1 75 ? -2.167 -1.660 -3.600 1.00 79.25 75 LEU A CA 1
ATOM 590 C C . LEU A 1 75 ? -3.373 -0.846 -3.147 1.00 79.25 75 LEU A C 1
ATOM 592 O O . LEU A 1 75 ? -3.768 -0.942 -1.989 1.00 79.25 75 LEU A O 1
ATOM 596 N N . LEU A 1 76 ? -3.974 -0.074 -4.050 1.00 81.69 76 LEU A N 1
ATOM 597 C CA . LEU A 1 76 ? -5.122 0.764 -3.727 1.00 81.69 76 LEU A CA 1
ATOM 598 C C . LEU A 1 76 ? -6.336 -0.083 -3.317 1.00 81.69 76 LEU A C 1
ATOM 600 O O . LEU A 1 76 ? -6.944 0.203 -2.286 1.00 81.69 76 LEU A O 1
ATOM 604 N N . ILE A 1 77 ? -6.607 -1.175 -4.042 1.00 81.94 77 ILE A N 1
ATOM 605 C CA . ILE A 1 77 ? -7.673 -2.139 -3.718 1.00 81.94 77 ILE A CA 1
ATOM 606 C C . ILE A 1 77 ? -7.450 -2.756 -2.334 1.00 81.94 77 ILE A C 1
ATOM 608 O O . ILE A 1 77 ? -8.367 -2.794 -1.516 1.00 81.94 77 ILE A O 1
ATOM 612 N N . PHE A 1 78 ? -6.237 -3.232 -2.047 1.00 80.19 78 PHE A N 1
ATOM 613 C CA . PHE A 1 78 ? -5.936 -3.874 -0.766 1.00 80.19 78 PHE A CA 1
ATOM 614 C C . PHE A 1 78 ? -6.009 -2.893 0.404 1.00 80.19 78 PHE A C 1
ATOM 616 O O . PHE A 1 78 ? -6.558 -3.223 1.453 1.00 80.19 78 PHE A O 1
ATOM 623 N N . VAL A 1 79 ? -5.482 -1.681 0.236 1.00 80.31 79 VAL A N 1
ATOM 624 C CA . VAL A 1 79 ? -5.570 -0.633 1.256 1.00 80.31 79 VAL A CA 1
ATOM 625 C C . VAL A 1 79 ? -7.024 -0.311 1.566 1.00 80.31 79 VAL A C 1
ATOM 627 O O . VAL A 1 79 ? -7.404 -0.286 2.736 1.00 80.31 79 VAL A O 1
ATOM 630 N N . GLU A 1 80 ? -7.848 -0.116 0.540 1.00 78.38 80 GLU A N 1
ATOM 631 C CA . GLU A 1 80 ? -9.269 0.171 0.705 1.00 78.38 80 GLU A CA 1
ATOM 632 C C . GLU A 1 80 ? -10.008 -0.981 1.399 1.00 78.38 80 GLU A C 1
ATOM 634 O O . GLU A 1 80 ? -10.682 -0.748 2.404 1.00 78.38 80 GLU A O 1
ATOM 639 N N . ALA A 1 81 ? -9.808 -2.222 0.944 1.00 81.62 81 ALA A N 1
ATOM 640 C CA . ALA A 1 81 ? -10.424 -3.408 1.535 1.00 81.62 81 ALA A CA 1
ATOM 641 C C . ALA A 1 81 ? -10.081 -3.554 3.025 1.00 81.62 81 ALA A C 1
ATOM 643 O O . ALA A 1 81 ? -10.972 -3.727 3.854 1.00 81.62 81 ALA A O 1
ATOM 644 N N . PHE A 1 82 ? -8.807 -3.402 3.395 1.00 83.25 82 PHE A N 1
ATOM 645 C CA . PHE A 1 82 ? -8.384 -3.510 4.791 1.00 83.25 82 PHE A CA 1
ATOM 646 C C . PHE A 1 82 ? -8.880 -2.354 5.664 1.00 83.25 82 PHE A C 1
ATOM 648 O O . PHE A 1 82 ? -9.178 -2.559 6.840 1.00 83.25 82 PHE A O 1
ATOM 655 N N . ILE A 1 83 ? -8.993 -1.139 5.123 1.00 80.44 83 ILE A N 1
ATOM 656 C CA . ILE A 1 83 ? -9.583 -0.012 5.858 1.00 80.44 83 ILE A CA 1
ATOM 657 C C . ILE A 1 83 ? -11.072 -0.256 6.124 1.00 80.44 83 ILE A C 1
ATOM 659 O O . ILE A 1 83 ? -11.551 0.084 7.210 1.00 80.44 83 ILE A O 1
ATOM 663 N N . ILE A 1 84 ? -11.802 -0.805 5.150 1.00 84.12 84 ILE A N 1
ATOM 664 C CA . ILE A 1 84 ? -13.221 -1.146 5.295 1.00 84.12 84 ILE A CA 1
ATOM 665 C C . ILE A 1 84 ? -13.379 -2.252 6.343 1.00 84.12 84 ILE A C 1
ATOM 667 O O . ILE A 1 84 ? -14.066 -2.036 7.340 1.00 84.12 84 ILE A O 1
ATOM 671 N N . GLU A 1 85 ? -12.646 -3.355 6.200 1.00 84.25 85 GLU A N 1
ATOM 672 C CA . GLU A 1 85 ? -12.675 -4.480 7.142 1.00 84.25 85 GLU A CA 1
ATOM 673 C C . GLU A 1 85 ? -12.307 -4.031 8.567 1.00 84.25 85 GLU A C 1
ATOM 675 O O . GLU A 1 85 ? -13.009 -4.312 9.538 1.00 84.25 85 GLU A O 1
ATOM 680 N N . GLY A 1 86 ? -11.247 -3.227 8.708 1.00 81.19 86 GLY A N 1
ATOM 681 C CA . GLY A 1 86 ? -10.836 -2.664 9.993 1.00 81.19 86 GLY A CA 1
ATOM 682 C C . GLY A 1 86 ? -11.898 -1.758 10.622 1.00 81.19 86 GLY A C 1
ATOM 683 O O . GLY A 1 86 ? -12.045 -1.725 11.845 1.00 81.19 86 GLY A O 1
ATOM 684 N N . ARG A 1 87 ? -12.680 -1.034 9.812 1.00 80.69 87 ARG A N 1
ATOM 685 C CA . ARG A 1 87 ? -13.803 -0.219 10.297 1.00 80.69 87 ARG A CA 1
ATOM 686 C C . ARG A 1 87 ? -14.934 -1.088 10.831 1.00 80.69 87 ARG A C 1
ATOM 688 O O . ARG A 1 87 ? -15.489 -0.755 11.880 1.00 80.69 87 ARG A O 1
ATOM 695 N N . ASP A 1 88 ? -15.257 -2.173 10.143 1.00 83.00 88 ASP A N 1
ATOM 696 C CA . ASP A 1 88 ? -16.342 -3.070 10.532 1.00 83.00 88 ASP A CA 1
ATOM 697 C C . ASP A 1 88 ? -15.979 -3.891 11.774 1.00 83.00 88 ASP A C 1
ATOM 699 O O . ASP A 1 88 ? -16.786 -3.967 12.704 1.00 83.00 88 ASP A O 1
ATOM 703 N N . ILE A 1 89 ? -14.729 -4.355 11.887 1.00 81.25 89 ILE A N 1
ATOM 704 C CA . ILE A 1 89 ? -14.202 -4.995 13.103 1.00 81.25 89 ILE A CA 1
ATOM 705 C C . ILE A 1 89 ? -14.303 -4.046 14.303 1.00 81.25 89 ILE A C 1
ATOM 707 O O . ILE A 1 89 ? -14.823 -4.419 15.355 1.00 81.25 89 ILE A O 1
ATOM 711 N N . VAL A 1 90 ? -13.847 -2.797 14.163 1.00 78.44 90 VAL A N 1
ATOM 712 C CA . VAL A 1 90 ? -13.903 -1.819 15.260 1.00 78.44 90 VAL A CA 1
ATOM 713 C C . VAL A 1 90 ? -15.348 -1.507 15.653 1.00 78.44 90 VAL A C 1
ATOM 715 O O . VAL A 1 90 ? -15.645 -1.450 16.845 1.00 78.44 90 VAL A O 1
ATOM 718 N N . ARG A 1 91 ? -16.266 -1.344 14.690 1.00 79.50 91 ARG A N 1
ATOM 719 C CA . ARG A 1 91 ? -17.700 -1.168 14.982 1.00 79.50 91 ARG A CA 1
ATOM 720 C C . ARG A 1 91 ? -18.272 -2.361 15.744 1.00 79.50 91 ARG A C 1
ATOM 722 O O . ARG A 1 91 ? -18.987 -2.159 16.722 1.00 79.50 91 ARG A O 1
ATOM 729 N N . ALA A 1 92 ? -17.940 -3.584 15.334 1.00 81.12 92 ALA A N 1
ATOM 730 C CA . ALA A 1 92 ? -18.393 -4.799 16.003 1.00 81.12 92 ALA A CA 1
ATOM 731 C C . ALA A 1 92 ? -17.879 -4.882 17.449 1.00 81.12 92 ALA A C 1
ATOM 733 O O . ALA A 1 92 ? -18.645 -5.213 18.353 1.00 81.12 92 ALA A O 1
ATOM 734 N N . ILE A 1 93 ? -16.613 -4.523 17.688 1.00 79.44 93 ILE A N 1
ATOM 735 C CA . ILE A 1 93 ? -16.020 -4.483 19.032 1.00 79.44 93 ILE A CA 1
ATOM 736 C C . ILE A 1 93 ? -16.721 -3.430 19.899 1.00 79.44 93 ILE A C 1
ATOM 738 O O 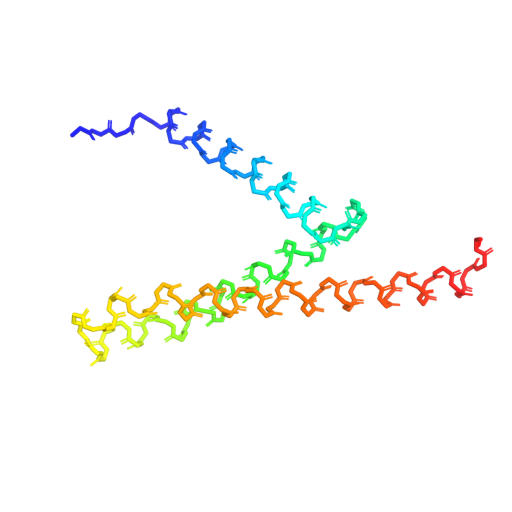. ILE A 1 93 ? -17.169 -3.753 20.996 1.00 79.44 93 ILE A O 1
ATOM 742 N N . VAL A 1 94 ? -16.878 -2.196 19.414 1.00 79.44 94 VAL A N 1
ATOM 743 C CA . VAL A 1 94 ? -17.548 -1.124 20.175 1.00 79.44 94 VAL A CA 1
ATOM 744 C C . VAL A 1 94 ? -18.983 -1.521 20.541 1.00 79.44 94 VAL A C 1
ATOM 746 O O . VAL A 1 94 ? -19.373 -1.400 21.700 1.00 79.44 94 VAL A O 1
ATOM 749 N N . ASN A 1 95 ? -19.737 -2.091 19.596 1.00 80.25 95 ASN A N 1
ATOM 750 C CA . ASN A 1 95 ? -21.106 -2.552 19.839 1.00 80.25 95 ASN A CA 1
ATOM 751 C C . ASN A 1 95 ? -21.176 -3.721 20.835 1.00 80.25 95 ASN A C 1
ATOM 753 O O . ASN A 1 95 ? -22.105 -3.789 21.639 1.00 80.25 95 ASN A O 1
ATOM 757 N N . LYS A 1 96 ? -20.204 -4.642 20.798 1.00 76.31 96 LYS A N 1
ATOM 758 C CA . LYS A 1 96 ? -20.152 -5.805 21.696 1.00 76.31 96 LYS A CA 1
ATOM 759 C C . LYS A 1 96 ? -19.800 -5.419 23.132 1.00 76.31 96 LYS A C 1
ATOM 761 O O . LYS A 1 96 ? -20.333 -6.019 24.061 1.00 76.31 96 LYS A O 1
ATOM 766 N N . TYR A 1 97 ? -18.920 -4.436 23.313 1.00 76.62 97 TYR A N 1
ATOM 767 C CA . TYR A 1 97 ? -18.427 -4.031 24.632 1.00 76.62 97 TYR A CA 1
ATOM 768 C C . TYR A 1 97 ? -19.137 -2.801 25.222 1.00 76.62 97 TYR A C 1
ATOM 770 O O . TYR A 1 97 ? -18.805 -2.429 26.341 1.00 76.62 97 TYR A O 1
ATOM 778 N N . LYS A 1 98 ? -20.134 -2.221 24.524 1.00 56.38 98 LYS A N 1
ATOM 779 C CA . LYS A 1 98 ? -20.934 -1.056 24.965 1.00 56.38 98 LYS A CA 1
ATOM 780 C C . LYS A 1 98 ? -20.078 0.035 25.636 1.00 56.38 98 LYS A C 1
ATOM 782 O O . LYS A 1 98 ? -20.328 0.395 26.785 1.00 56.38 98 LYS A O 1
ATOM 787 N N . PHE A 1 99 ? -19.062 0.523 24.927 1.00 54.34 99 PHE A N 1
ATOM 788 C CA . PHE A 1 99 ? -18.464 1.817 25.269 1.00 54.34 99 PHE A CA 1
ATOM 789 C C . PHE A 1 99 ? -19.389 2.959 24.851 1.00 54.34 99 PHE A C 1
ATOM 791 O O . PHE A 1 99 ? -20.051 2.813 23.796 1.00 54.34 99 PHE A O 1
#

Secondary structure (DSSP, 8-state):
-PPPHHHHHHHHHHHHHHHHHHHHHHH---GGGHHHHHHHHHHHHHHHHHHHHHHHHHSHHHHHHHHHHHHHHHHHHHHHHHHHHHHHHHHHHHHHHT-

Mean predicted aligned error: 9.82 Å